Protein AF-A0A354GY69-F1 (afdb_monomer_lite)

Sequence (151 aa):
MLLYSPRWLFLYPGLLLMLLGLGVGAWLLPQPRQVGGTVFDVHTLLYAAAAFLLGFQTCIFAVLARAFMASRKLLPESKRLTWVLRYSSLELGVIVGVGLILAGLGGSAAAVWGWGAHSFGPLDPSVTLRIAIPSVLALLAGSEVVLCSLL

pLDDT: mean 82.55, std 12.8, range [48.69, 96.81]

Foldseek 3Di:
DCLVCLCVPQQVQLVVLQVQLVVQLVVALPHWDDDPNDTRALVVNLVSLVSNLSSLVSNLVSLVSVVVCVVVVVDDDDPVNVVVLVVLALVVLLVQLVVLLVQLVVLLVVLVVVCVVVVVPDDPCRVSSSSNSSSVSSNSSSVVSNVSSVD

Structure (mmCIF, N/CA/C/O backbone):
data_AF-A0A354GY69-F1
#
_entry.id   AF-A0A354GY69-F1
#
loop_
_atom_site.group_PDB
_atom_site.id
_atom_site.type_symbol
_atom_site.label_atom_id
_atom_site.label_alt_id
_atom_site.label_comp_id
_atom_site.label_asym_id
_atom_site.label_entity_id
_atom_site.label_seq_id
_atom_site.pdbx_PDB_ins_code
_atom_site.Cartn_x
_atom_site.Cartn_y
_atom_site.Cartn_z
_atom_site.occupancy
_atom_site.B_iso_or_equiv
_atom_site.auth_seq_id
_atom_site.auth_comp_id
_atom_site.auth_asym_id
_atom_site.auth_atom_id
_atom_site.pdbx_PDB_model_num
ATOM 1 N N . MET A 1 1 ? 1.280 2.926 29.688 1.00 51.22 1 MET A N 1
ATOM 2 C CA . MET A 1 1 ? 1.026 4.332 29.289 1.00 51.22 1 MET A CA 1
ATOM 3 C C . MET A 1 1 ? 0.880 4.539 27.775 1.00 51.22 1 MET A C 1
ATOM 5 O O . MET A 1 1 ? -0.001 5.297 27.398 1.00 51.22 1 MET A O 1
ATOM 9 N N . LEU A 1 2 ? 1.601 3.824 26.893 1.00 48.69 2 LEU A N 1
ATOM 10 C CA . LEU A 1 2 ? 1.391 3.895 25.423 1.00 48.69 2 LEU A CA 1
ATOM 11 C C . LEU A 1 2 ? -0.008 3.418 24.962 1.00 48.69 2 LEU A C 1
ATOM 13 O O . LEU A 1 2 ? -0.533 3.890 23.959 1.00 48.69 2 LEU A O 1
ATOM 17 N N . LEU A 1 3 ? -0.650 2.542 25.745 1.00 50.56 3 LEU A N 1
ATOM 18 C CA . LEU A 1 3 ? -2.021 2.052 25.523 1.00 50.56 3 LEU A CA 1
ATOM 19 C C . LEU A 1 3 ? -3.124 3.106 25.757 1.00 50.56 3 LEU A C 1
ATOM 21 O O . LEU A 1 3 ? -4.258 2.888 25.341 1.00 50.56 3 LEU A O 1
ATOM 25 N N . TYR A 1 4 ? -2.820 4.238 26.407 1.00 51.69 4 TYR A N 1
ATOM 26 C CA . TYR A 1 4 ? -3.824 5.260 26.748 1.00 51.69 4 TYR A CA 1
ATOM 27 C C . TYR A 1 4 ? -3.989 6.354 25.677 1.00 51.69 4 TYR A C 1
ATOM 29 O O . TYR A 1 4 ? -4.984 7.073 25.700 1.00 51.69 4 TYR A O 1
ATOM 37 N N . SER A 1 5 ? -3.068 6.462 24.706 1.00 54.69 5 SER A N 1
ATOM 38 C CA . SER A 1 5 ? -3.187 7.402 23.573 1.00 54.69 5 SER A CA 1
ATOM 39 C C . SER A 1 5 ? -2.802 6.768 22.222 1.00 54.69 5 SER A C 1
ATOM 41 O O . SER A 1 5 ? -1.906 7.246 21.522 1.00 54.69 5 SER A O 1
ATOM 43 N N . PRO A 1 6 ? -3.503 5.698 21.797 1.00 60.31 6 PRO A N 1
ATOM 44 C CA . PRO A 1 6 ? -3.215 5.000 20.538 1.00 60.31 6 PRO A CA 1
ATOM 45 C C . PRO A 1 6 ? -3.369 5.894 19.294 1.00 60.31 6 PRO A C 1
ATOM 47 O O . PRO A 1 6 ? -2.822 5.603 18.234 1.00 60.31 6 PRO A O 1
ATOM 50 N N . ARG A 1 7 ? -4.102 7.010 19.409 1.00 65.12 7 ARG A N 1
ATOM 51 C CA . ARG A 1 7 ? -4.389 7.918 18.288 1.00 65.12 7 ARG A CA 1
ATOM 52 C C . ARG A 1 7 ? -3.176 8.769 17.912 1.00 65.12 7 ARG A C 1
ATOM 54 O O . ARG A 1 7 ? -2.886 8.907 16.732 1.00 65.12 7 ARG A O 1
ATOM 61 N N . TRP A 1 8 ? -2.482 9.325 18.905 1.00 63.94 8 TRP A N 1
ATOM 62 C CA . TRP A 1 8 ? -1.357 10.239 18.681 1.00 63.94 8 TRP A CA 1
ATOM 63 C C . TRP A 1 8 ? -0.063 9.527 18.320 1.00 63.94 8 TRP A C 1
ATOM 65 O O . TRP A 1 8 ? 0.701 10.042 17.514 1.00 63.94 8 TRP A O 1
ATOM 75 N N . LEU A 1 9 ? 0.156 8.338 18.878 1.00 69.50 9 LEU A N 1
ATOM 76 C CA . LEU A 1 9 ? 1.430 7.653 18.710 1.00 69.50 9 LEU A CA 1
ATOM 77 C C . LEU A 1 9 ? 1.474 6.700 17.512 1.00 69.50 9 LEU A C 1
ATOM 79 O O . LEU A 1 9 ? 2.538 6.512 16.940 1.00 69.50 9 LEU A O 1
ATOM 83 N N . PHE A 1 10 ? 0.344 6.096 17.137 1.00 75.25 10 PHE A N 1
ATOM 84 C CA . PHE A 1 10 ? 0.317 5.084 16.075 1.00 75.25 10 PHE A CA 1
ATOM 85 C C . PHE A 1 10 ? -0.538 5.509 14.881 1.00 75.25 10 PHE A C 1
ATOM 87 O O . PHE A 1 10 ? -0.087 5.403 13.747 1.00 75.25 10 PHE A O 1
ATOM 94 N N . LEU A 1 11 ? -1.739 6.055 15.113 1.00 80.06 11 LEU A N 1
ATOM 95 C CA . LEU A 1 11 ? -2.674 6.349 14.020 1.00 80.06 11 LEU A CA 1
ATOM 96 C C . LEU A 1 11 ? -2.242 7.539 13.146 1.00 80.06 11 LEU A C 1
ATOM 98 O O . LEU A 1 11 ? -2.170 7.400 11.933 1.00 80.06 11 LEU A O 1
ATOM 102 N N . TYR A 1 12 ? -1.975 8.714 13.728 1.00 85.56 12 TYR A N 1
ATOM 103 C CA . TYR A 1 12 ? -1.559 9.888 12.945 1.00 85.56 12 TYR A CA 1
ATOM 104 C C . TYR A 1 12 ? -0.205 9.724 12.241 1.00 85.56 12 TYR A C 1
ATOM 106 O O . TYR A 1 12 ? -0.150 10.010 11.044 1.00 85.56 12 TYR A O 1
ATOM 114 N N . PRO A 1 13 ? 0.872 9.258 12.909 1.00 87.88 13 PRO A N 1
ATOM 115 C CA . PRO A 1 13 ? 2.134 9.030 12.214 1.00 87.88 13 PRO A CA 1
ATOM 116 C C . PRO A 1 13 ? 2.013 7.908 11.181 1.00 87.88 13 PRO A C 1
ATOM 118 O O . PRO A 1 13 ? 2.563 8.049 10.095 1.00 87.88 13 PRO A O 1
ATOM 121 N N . GLY A 1 14 ? 1.236 6.854 11.463 1.00 90.94 14 GLY A N 1
ATOM 122 C CA . GLY A 1 14 ? 0.952 5.793 10.498 1.00 90.94 14 GLY A CA 1
ATOM 123 C C . GLY A 1 14 ? 0.232 6.304 9.251 1.00 90.94 14 GLY A C 1
ATOM 124 O O . GLY A 1 14 ? 0.685 6.060 8.137 1.00 90.94 14 GLY A O 1
ATOM 125 N N . LEU A 1 15 ? -0.832 7.097 9.421 1.00 90.88 15 LEU A N 1
ATOM 126 C CA . LEU A 1 15 ? -1.562 7.725 8.313 1.00 90.88 15 LEU A CA 1
ATOM 127 C C . LEU A 1 15 ? -0.671 8.658 7.491 1.00 90.88 15 LEU A C 1
ATOM 129 O O . LEU A 1 15 ? -0.737 8.635 6.265 1.00 90.88 15 LEU A O 1
ATOM 133 N N . LEU A 1 16 ? 0.161 9.466 8.151 1.00 93.62 16 LEU A N 1
ATOM 134 C CA . LEU A 1 16 ? 1.109 10.343 7.468 1.00 93.62 16 LEU A CA 1
ATOM 135 C C . LEU A 1 16 ? 2.092 9.524 6.623 1.00 93.62 16 LEU A C 1
ATOM 137 O O . LEU A 1 16 ? 2.268 9.818 5.443 1.00 93.62 16 LEU A O 1
ATOM 141 N N . LEU A 1 17 ? 2.688 8.479 7.205 1.00 93.69 17 LEU A N 1
ATOM 142 C CA . LEU A 1 17 ? 3.630 7.597 6.516 1.00 93.69 17 LEU A CA 1
ATOM 143 C C . LEU A 1 17 ? 2.965 6.894 5.324 1.00 93.69 17 LEU A C 1
ATOM 145 O O . LEU A 1 17 ? 3.540 6.829 4.240 1.00 93.69 17 LEU A O 1
ATOM 149 N N . MET A 1 18 ? 1.724 6.441 5.513 1.00 93.81 18 MET A N 1
ATOM 150 C CA . MET A 1 18 ? 0.932 5.771 4.489 1.00 93.81 18 MET A CA 1
ATOM 151 C C . MET A 1 18 ? 0.631 6.701 3.310 1.00 93.81 18 MET A C 1
ATOM 153 O O . MET A 1 18 ? 0.866 6.338 2.160 1.00 93.81 18 MET A O 1
ATOM 157 N N . LEU A 1 19 ? 0.169 7.926 3.579 1.00 95.44 19 LEU A N 1
ATOM 158 C CA . LEU A 1 19 ? -0.129 8.918 2.542 1.00 95.44 19 LEU A CA 1
ATOM 159 C C . LEU A 1 19 ? 1.130 9.393 1.811 1.00 95.44 19 LEU A C 1
ATOM 161 O O . LEU A 1 19 ? 1.098 9.552 0.592 1.00 95.44 19 LEU A O 1
ATOM 165 N N . LEU A 1 20 ? 2.239 9.589 2.529 1.00 95.31 20 LEU A N 1
ATOM 166 C CA . LEU A 1 20 ? 3.521 9.942 1.919 1.00 95.31 20 LEU A CA 1
ATOM 167 C C . LEU A 1 20 ? 4.047 8.809 1.034 1.00 95.31 20 LEU A C 1
ATOM 169 O O . LEU A 1 20 ? 4.422 9.064 -0.107 1.00 95.31 20 LEU A O 1
ATOM 173 N N . GLY A 1 21 ? 4.025 7.566 1.521 1.00 94.81 21 GLY A N 1
ATOM 174 C CA . GLY A 1 21 ? 4.426 6.393 0.745 1.00 94.81 21 GLY A CA 1
ATOM 175 C C . GLY A 1 21 ? 3.582 6.222 -0.518 1.00 94.81 21 GLY A C 1
ATOM 176 O O . GLY A 1 21 ? 4.130 6.041 -1.604 1.00 94.81 21 GLY A O 1
ATOM 177 N N . LEU A 1 22 ? 2.259 6.381 -0.404 1.00 94.50 22 LEU A N 1
ATOM 178 C CA . LEU A 1 22 ? 1.344 6.339 -1.546 1.00 94.50 22 LEU A CA 1
ATOM 179 C C . LEU A 1 22 ? 1.629 7.470 -2.545 1.00 94.50 22 LEU A C 1
ATOM 181 O O . LEU A 1 22 ? 1.720 7.220 -3.743 1.00 94.50 22 LEU A O 1
ATOM 185 N N . GLY A 1 23 ? 1.779 8.707 -2.064 1.00 95.19 23 GLY A N 1
ATOM 186 C CA . GLY A 1 23 ? 1.999 9.881 -2.908 1.00 95.19 23 GLY A CA 1
ATOM 187 C C . GLY A 1 23 ? 3.329 9.823 -3.655 1.00 95.19 23 GLY A C 1
ATOM 188 O O . GLY A 1 23 ? 3.368 10.012 -4.870 1.00 95.19 23 GLY A O 1
ATOM 189 N N . VAL A 1 24 ? 4.414 9.496 -2.948 1.00 93.69 24 VAL A N 1
ATOM 190 C CA . VAL A 1 24 ? 5.744 9.311 -3.546 1.00 93.69 24 VAL A CA 1
ATOM 191 C C . VAL A 1 24 ? 5.728 8.122 -4.505 1.00 93.69 24 VAL A C 1
ATOM 193 O O . VAL A 1 24 ? 6.196 8.244 -5.635 1.00 93.69 24 VAL A O 1
ATOM 196 N N . GLY A 1 25 ? 5.134 6.996 -4.102 1.00 92.94 25 GLY A N 1
ATOM 197 C CA . GLY A 1 25 ? 5.023 5.807 -4.942 1.00 92.94 25 GLY A CA 1
ATOM 198 C C . GLY A 1 25 ? 4.278 6.085 -6.247 1.00 92.94 25 GLY A C 1
ATOM 199 O O . GLY A 1 25 ? 4.807 5.805 -7.319 1.00 92.94 25 GLY A O 1
ATOM 200 N N . ALA A 1 26 ? 3.103 6.717 -6.174 1.00 92.75 26 ALA A N 1
ATOM 201 C CA . ALA A 1 26 ? 2.304 7.092 -7.340 1.00 92.75 26 ALA A CA 1
ATOM 202 C C . ALA A 1 26 ? 3.024 8.095 -8.255 1.00 92.75 26 ALA A C 1
ATOM 204 O O . ALA A 1 26 ? 2.891 8.029 -9.476 1.00 92.75 26 ALA A O 1
ATOM 205 N N . TRP A 1 27 ? 3.815 9.006 -7.685 1.00 92.38 27 TRP A N 1
ATOM 206 C CA . TRP A 1 27 ? 4.581 9.985 -8.453 1.00 92.38 27 TRP A CA 1
ATOM 207 C C . TRP A 1 27 ? 5.780 9.375 -9.200 1.00 92.38 27 TRP A C 1
ATOM 209 O O . TRP A 1 27 ? 6.087 9.800 -10.322 1.00 92.38 27 TRP A O 1
ATOM 219 N N . LEU A 1 28 ? 6.436 8.370 -8.606 1.00 91.12 28 LEU A N 1
ATOM 220 C CA . LEU A 1 28 ? 7.586 7.672 -9.192 1.00 91.12 28 LEU A CA 1
ATOM 221 C C . LEU A 1 28 ? 7.202 6.525 -10.128 1.00 91.12 28 LEU A C 1
ATOM 223 O O . LEU A 1 28 ? 8.006 6.166 -10.987 1.00 91.12 28 LEU A O 1
ATOM 227 N N . LEU A 1 29 ? 6.010 5.942 -9.981 1.00 88.25 29 LEU A N 1
ATOM 228 C CA . LEU A 1 29 ? 5.560 4.774 -10.748 1.00 88.25 29 LEU A CA 1
ATOM 229 C C . LEU A 1 29 ? 5.664 4.953 -12.278 1.00 88.25 29 LEU A C 1
ATOM 231 O O . LEU A 1 29 ? 6.178 4.042 -12.930 1.00 88.25 29 LEU A O 1
ATOM 235 N N . PRO A 1 30 ? 5.275 6.106 -12.868 1.00 87.25 30 PRO A N 1
ATOM 236 C CA . PRO A 1 30 ? 5.282 6.276 -14.321 1.00 87.25 30 PRO A CA 1
ATOM 237 C C . PRO A 1 30 ? 6.681 6.370 -14.939 1.00 87.25 30 PRO A C 1
ATOM 239 O O . PRO A 1 30 ? 6.885 5.902 -16.052 1.00 87.25 30 PRO A O 1
ATOM 242 N N . GLN A 1 31 ? 7.634 7.019 -14.262 1.00 86.62 31 GLN A N 1
ATOM 243 C CA . GLN A 1 31 ? 8.979 7.255 -14.801 1.00 86.62 31 GLN A CA 1
ATOM 244 C C . GLN A 1 31 ? 9.974 7.649 -13.697 1.00 86.62 31 GLN A C 1
ATOM 246 O O . GLN A 1 31 ? 9.549 8.205 -12.679 1.00 86.62 31 GLN A O 1
ATOM 251 N N . PRO A 1 32 ? 11.288 7.412 -13.885 1.00 87.56 32 PRO A N 1
ATOM 252 C CA . PRO A 1 32 ? 12.317 7.959 -13.005 1.00 87.56 32 PRO A CA 1
ATOM 253 C C . PRO A 1 32 ? 12.232 9.490 -12.967 1.00 87.56 32 PRO A C 1
ATOM 255 O O . PRO A 1 32 ? 11.975 10.131 -13.988 1.00 87.56 32 PRO A O 1
ATOM 258 N N . ARG A 1 33 ? 12.435 10.094 -11.794 1.00 87.75 33 ARG A N 1
ATOM 259 C CA . ARG A 1 33 ? 12.335 11.549 -11.600 1.00 87.75 33 ARG A CA 1
ATOM 260 C C . ARG A 1 33 ? 13.677 12.111 -11.168 1.00 87.75 33 ARG A C 1
ATOM 262 O O . ARG A 1 33 ? 14.285 11.609 -10.233 1.00 87.75 33 ARG A O 1
ATOM 269 N N . GLN A 1 34 ? 14.128 13.175 -11.821 1.00 87.19 34 GLN A N 1
ATOM 270 C CA . GLN A 1 34 ? 15.318 13.907 -11.392 1.00 87.19 34 GLN A CA 1
ATOM 271 C C . GLN A 1 34 ? 14.916 15.076 -10.502 1.00 87.19 34 GLN A C 1
ATOM 273 O O . GLN A 1 34 ? 14.076 15.888 -10.888 1.00 87.19 34 GLN A O 1
ATOM 278 N N . VAL A 1 35 ? 15.528 15.172 -9.324 1.00 85.81 35 VAL A N 1
ATOM 279 C CA . VAL A 1 35 ? 15.365 16.319 -8.423 1.00 85.81 35 VAL A CA 1
ATOM 280 C C . VAL A 1 35 ? 16.740 16.704 -7.894 1.00 85.81 35 VAL A C 1
ATOM 282 O O . VAL A 1 35 ? 17.434 15.880 -7.305 1.00 85.81 35 VAL A O 1
ATOM 285 N N . GLY A 1 36 ? 17.148 17.954 -8.127 1.00 79.75 36 GLY A N 1
ATOM 286 C CA . GLY A 1 36 ? 18.395 18.502 -7.579 1.00 79.75 36 GLY A CA 1
ATOM 287 C C . GLY A 1 36 ? 19.673 17.759 -7.993 1.00 79.75 36 GLY A C 1
ATOM 288 O O . GLY A 1 36 ? 20.627 17.745 -7.227 1.00 79.75 36 GLY A O 1
ATOM 289 N N . GLY A 1 37 ? 19.690 17.118 -9.168 1.00 82.50 37 GLY A N 1
ATOM 290 C CA . GLY A 1 37 ? 20.846 16.362 -9.672 1.00 82.50 37 GLY A CA 1
ATOM 291 C C . GLY A 1 37 ? 20.875 14.875 -9.292 1.00 82.50 37 GLY A C 1
ATOM 292 O O . GLY A 1 37 ? 21.722 14.149 -9.805 1.00 82.50 37 GLY A O 1
ATOM 293 N N . THR A 1 38 ? 19.933 14.395 -8.472 1.00 83.62 38 THR A N 1
ATOM 294 C CA . THR A 1 38 ? 19.802 12.970 -8.120 1.00 83.62 38 THR A CA 1
ATOM 295 C C . THR A 1 38 ? 18.612 12.340 -8.844 1.00 83.62 38 THR A C 1
ATOM 297 O O . THR A 1 38 ? 17.525 12.925 -8.902 1.00 83.62 38 THR A O 1
ATOM 300 N N . VAL A 1 39 ? 18.802 11.136 -9.395 1.00 87.44 39 VAL A N 1
ATOM 301 C CA . VAL A 1 39 ? 17.736 10.348 -10.034 1.00 87.44 39 VAL A CA 1
ATOM 302 C C . VAL A 1 39 ? 17.027 9.506 -8.973 1.00 87.44 39 VAL A C 1
ATOM 304 O O . VAL A 1 39 ? 17.607 8.588 -8.397 1.00 87.44 39 VAL A O 1
ATOM 307 N N . PHE A 1 40 ? 15.755 9.802 -8.743 1.00 88.31 40 PHE A N 1
ATOM 308 C CA . PHE A 1 40 ? 14.847 8.982 -7.956 1.00 88.31 40 PHE A CA 1
ATOM 309 C C . PHE A 1 40 ? 14.197 7.941 -8.868 1.00 88.31 40 PHE A C 1
ATOM 311 O O . PHE A 1 40 ? 13.457 8.272 -9.798 1.00 88.31 40 PHE A O 1
ATOM 318 N N . ASP A 1 41 ? 14.496 6.675 -8.604 1.00 88.75 41 ASP A N 1
ATOM 319 C CA . ASP A 1 41 ? 14.046 5.541 -9.409 1.00 88.75 41 ASP A CA 1
ATOM 320 C C . ASP A 1 41 ? 13.494 4.430 -8.493 1.00 88.75 41 ASP A C 1
ATOM 322 O O . ASP A 1 41 ? 12.945 4.687 -7.418 1.00 88.75 41 ASP A O 1
ATOM 326 N N . VAL A 1 42 ? 13.639 3.178 -8.902 1.00 90.25 42 VAL A N 1
ATOM 327 C CA . VAL A 1 42 ? 13.062 2.000 -8.262 1.00 90.25 42 VAL A CA 1
ATOM 328 C C . VAL A 1 42 ? 13.461 1.822 -6.797 1.00 90.25 42 VAL A C 1
ATOM 330 O O . VAL A 1 42 ? 12.638 1.397 -5.993 1.00 90.25 42 VAL A O 1
ATOM 333 N N . HIS A 1 43 ? 14.683 2.193 -6.411 1.00 91.44 43 HIS A N 1
ATOM 334 C CA . HIS A 1 43 ? 15.108 2.148 -5.008 1.00 91.44 43 HIS A CA 1
ATOM 335 C C . HIS A 1 43 ? 14.208 3.026 -4.132 1.00 91.44 43 HIS A C 1
ATOM 337 O O . HIS A 1 43 ? 13.728 2.602 -3.085 1.00 91.44 43 HIS A O 1
ATOM 343 N N . THR A 1 44 ? 13.912 4.242 -4.587 1.00 92.69 44 THR A N 1
ATOM 344 C CA . THR A 1 44 ? 13.014 5.161 -3.883 1.00 92.69 44 THR A CA 1
ATOM 345 C C . THR A 1 44 ? 11.573 4.664 -3.920 1.00 92.69 44 THR A C 1
ATOM 347 O O . THR A 1 44 ? 10.872 4.784 -2.920 1.00 92.69 44 THR A O 1
ATOM 350 N N . LEU A 1 45 ? 11.140 4.057 -5.029 1.00 93.12 45 LEU A N 1
ATOM 351 C CA . LEU A 1 45 ? 9.827 3.414 -5.124 1.00 93.12 45 LEU A CA 1
ATOM 352 C C . LEU A 1 45 ? 9.679 2.275 -4.100 1.00 93.12 45 LEU A C 1
ATOM 354 O O . LEU A 1 45 ? 8.635 2.158 -3.463 1.00 93.12 45 LEU A O 1
ATOM 358 N N . LEU A 1 46 ? 10.734 1.481 -3.892 1.00 94.69 46 LEU A N 1
ATOM 359 C CA . LEU A 1 46 ? 10.772 0.422 -2.885 1.00 94.69 46 LEU A CA 1
ATOM 360 C C . LEU A 1 46 ? 10.630 0.997 -1.471 1.00 94.69 46 LEU A C 1
ATOM 362 O O . LEU A 1 46 ? 9.805 0.516 -0.696 1.00 94.69 46 LEU A O 1
ATOM 366 N N . TYR A 1 47 ? 11.374 2.058 -1.144 1.00 95.56 47 TYR A N 1
ATOM 367 C CA . TYR A 1 47 ? 11.235 2.738 0.148 1.00 95.56 47 TYR A CA 1
ATOM 368 C C . TYR A 1 47 ? 9.859 3.389 0.327 1.00 95.56 47 TYR A C 1
ATOM 370 O O . TYR A 1 47 ? 9.319 3.367 1.430 1.00 95.56 47 TYR A O 1
ATOM 378 N N . ALA A 1 48 ? 9.261 3.922 -0.739 1.00 95.75 48 ALA A N 1
ATOM 379 C CA . ALA A 1 48 ? 7.909 4.471 -0.702 1.00 95.75 48 ALA A CA 1
ATOM 380 C C . ALA A 1 48 ? 6.860 3.381 -0.421 1.00 95.75 48 ALA A C 1
ATOM 382 O O . ALA A 1 48 ? 5.977 3.580 0.412 1.00 95.75 48 ALA A O 1
ATOM 383 N N . ALA A 1 49 ? 6.996 2.206 -1.042 1.00 96.06 49 ALA A N 1
ATOM 384 C CA . ALA A 1 49 ? 6.155 1.045 -0.758 1.00 96.06 49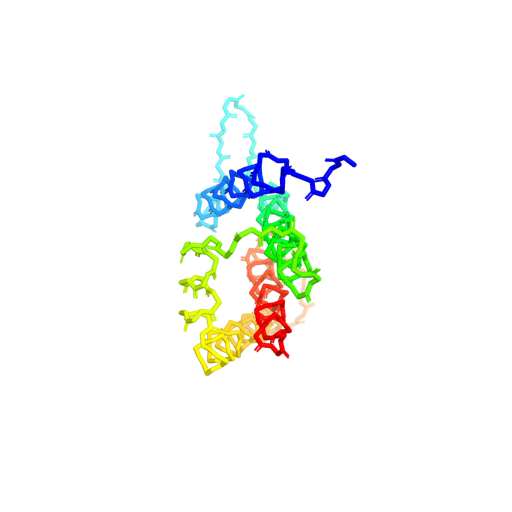 ALA A CA 1
ATOM 385 C C . ALA A 1 49 ? 6.339 0.542 0.685 1.00 96.06 49 ALA A C 1
ATOM 387 O O . ALA A 1 49 ? 5.357 0.274 1.374 1.00 96.06 49 ALA A O 1
ATOM 388 N N . ALA A 1 50 ? 7.578 0.484 1.181 1.00 96.31 50 ALA A N 1
ATOM 389 C CA . ALA A 1 50 ? 7.859 0.121 2.570 1.00 96.31 50 ALA A CA 1
ATOM 390 C C . ALA A 1 50 ? 7.255 1.129 3.564 1.00 96.31 50 ALA A C 1
ATOM 392 O O . ALA A 1 50 ? 6.648 0.730 4.555 1.00 96.31 50 ALA A O 1
ATOM 393 N N . ALA A 1 51 ? 7.366 2.430 3.282 1.00 96.19 51 ALA A N 1
ATOM 394 C CA . ALA A 1 51 ? 6.743 3.486 4.075 1.00 96.19 51 ALA A CA 1
ATOM 395 C C . ALA A 1 51 ? 5.210 3.377 4.066 1.00 96.19 51 ALA A C 1
ATOM 397 O O . ALA A 1 51 ? 4.579 3.522 5.112 1.00 96.19 51 ALA A O 1
ATOM 398 N N . PHE A 1 52 ? 4.607 3.056 2.917 1.00 96.81 52 PHE A N 1
ATOM 399 C CA . PHE A 1 52 ? 3.175 2.777 2.848 1.00 96.81 52 PHE A CA 1
ATOM 400 C C . PHE A 1 52 ? 2.789 1.618 3.772 1.00 96.81 52 PHE A C 1
ATOM 402 O O . PHE A 1 52 ? 1.902 1.774 4.611 1.00 96.81 52 PHE A O 1
ATOM 409 N N . LEU A 1 53 ? 3.482 0.484 3.648 1.00 95.62 53 LEU A N 1
ATOM 410 C CA . LEU A 1 53 ? 3.166 -0.734 4.389 1.00 95.62 53 LEU A CA 1
ATOM 411 C C . LEU A 1 53 ? 3.354 -0.550 5.901 1.00 95.62 53 LEU A C 1
ATOM 413 O O . LEU A 1 53 ? 2.473 -0.897 6.677 1.00 95.62 53 LEU A O 1
ATOM 417 N N . LEU A 1 54 ? 4.447 0.089 6.328 1.00 95.06 54 LEU A N 1
ATOM 418 C CA . LEU A 1 54 ? 4.671 0.434 7.736 1.00 95.06 54 LEU A CA 1
ATOM 419 C C . LEU A 1 54 ? 3.578 1.369 8.275 1.00 95.06 54 LEU A C 1
ATOM 421 O O . LEU A 1 54 ? 3.097 1.200 9.399 1.00 95.06 54 LEU A O 1
ATOM 425 N N . GLY A 1 55 ? 3.159 2.353 7.477 1.00 93.62 55 GLY A N 1
ATOM 426 C CA . GLY A 1 55 ? 2.069 3.259 7.829 1.00 93.62 55 GLY A CA 1
ATOM 427 C C . GLY A 1 55 ? 0.737 2.527 7.986 1.00 93.62 55 GLY A C 1
ATOM 428 O O . GLY A 1 55 ? -0.012 2.766 8.935 1.00 93.62 55 GLY A O 1
ATOM 429 N N . PHE A 1 56 ? 0.471 1.578 7.095 1.00 92.94 56 PHE A N 1
ATOM 430 C CA . PHE A 1 56 ? -0.721 0.746 7.134 1.00 92.94 56 PHE A CA 1
ATOM 431 C C . PHE A 1 56 ? -0.725 -0.197 8.352 1.00 92.94 56 PHE A C 1
ATOM 433 O O . PHE A 1 56 ? -1.679 -0.190 9.135 1.00 92.94 56 PHE A O 1
ATOM 440 N N . GLN A 1 57 ? 0.382 -0.898 8.610 1.00 92.25 57 GLN A N 1
ATOM 441 C CA . GLN A 1 57 ? 0.527 -1.819 9.739 1.00 92.25 57 GLN A CA 1
ATOM 442 C C . GLN A 1 57 ? 0.431 -1.106 11.100 1.00 92.25 57 GLN A C 1
ATOM 444 O O . GLN A 1 57 ? -0.195 -1.602 12.040 1.00 92.25 57 GLN A O 1
ATOM 449 N N . THR A 1 58 ? 0.988 0.104 11.215 1.00 90.50 58 THR A N 1
ATOM 450 C CA . THR A 1 58 ? 0.847 0.933 12.427 1.00 90.50 58 THR A CA 1
ATOM 451 C C . THR A 1 58 ? -0.590 1.414 12.643 1.00 90.50 58 THR A C 1
ATOM 453 O O . THR A 1 58 ? -1.064 1.433 13.784 1.00 90.50 58 THR A O 1
ATOM 456 N N . CYS A 1 59 ? -1.326 1.732 11.571 1.00 88.44 59 CYS A N 1
ATOM 457 C CA . CYS A 1 59 ? -2.756 2.036 11.657 1.00 88.44 59 CYS A CA 1
ATOM 458 C C . CYS A 1 59 ? -3.567 0.825 12.131 1.00 88.44 59 CYS A C 1
ATOM 460 O O . CYS A 1 59 ? -4.400 0.971 13.029 1.00 88.44 59 CYS A O 1
ATOM 462 N N . ILE A 1 60 ? -3.291 -0.364 11.586 1.00 85.69 60 ILE A N 1
ATOM 463 C CA . ILE A 1 60 ? -3.903 -1.625 12.025 1.00 85.69 60 ILE A CA 1
ATOM 464 C C . ILE A 1 60 ? -3.651 -1.839 13.519 1.00 85.69 60 ILE A C 1
ATOM 466 O O . ILE A 1 60 ? -4.595 -2.037 14.285 1.00 85.69 60 ILE A O 1
ATOM 470 N N . PHE A 1 61 ? -2.401 -1.712 13.967 1.00 85.19 61 PHE A N 1
ATOM 471 C CA . PHE A 1 61 ? -2.052 -1.875 15.376 1.00 85.19 61 PHE A CA 1
ATOM 472 C C . PHE A 1 61 ? -2.817 -0.899 16.282 1.00 85.19 61 PHE A C 1
ATOM 474 O O . PHE A 1 61 ? -3.307 -1.281 17.347 1.00 85.19 61 PHE A O 1
ATOM 481 N N . ALA A 1 62 ? -2.998 0.351 15.844 1.00 83.81 62 ALA A N 1
ATOM 482 C CA . ALA A 1 62 ? -3.798 1.335 16.567 1.00 83.81 62 ALA A CA 1
ATOM 483 C C . ALA A 1 62 ? -5.276 0.921 16.687 1.00 83.81 62 ALA A C 1
ATOM 485 O O . ALA A 1 62 ? -5.896 1.167 17.725 1.00 83.81 62 ALA A O 1
ATOM 486 N N . VAL A 1 63 ? -5.854 0.305 15.651 1.00 79.00 63 VAL A N 1
ATOM 487 C CA . VAL A 1 63 ? -7.230 -0.217 15.682 1.00 79.00 63 VAL A CA 1
ATOM 488 C C . VAL A 1 63 ? -7.328 -1.411 16.632 1.00 79.00 63 VAL A C 1
ATOM 490 O O . VAL A 1 63 ? -8.187 -1.400 17.516 1.00 79.00 63 VAL A O 1
ATOM 493 N N . LEU A 1 64 ? -6.409 -2.374 16.536 1.00 79.44 64 LEU A N 1
ATOM 494 C CA . LEU A 1 64 ? -6.383 -3.572 17.384 1.00 79.44 64 LEU A CA 1
ATOM 495 C C . LEU A 1 64 ? -6.194 -3.240 18.863 1.00 79.44 64 LEU A C 1
ATOM 497 O O . LEU A 1 64 ? -6.945 -3.724 19.709 1.00 79.44 64 LEU A O 1
ATOM 501 N N . ALA A 1 65 ? -5.256 -2.346 19.185 1.00 81.12 65 ALA A N 1
ATOM 502 C CA . ALA A 1 65 ? -5.049 -1.879 20.552 1.00 81.12 65 ALA A CA 1
ATOM 503 C C . ALA A 1 65 ? -6.334 -1.272 21.140 1.00 81.12 65 ALA A C 1
ATOM 505 O O . ALA A 1 65 ? -6.647 -1.459 22.316 1.00 81.12 65 ALA A O 1
ATOM 506 N N . ARG A 1 66 ? -7.120 -0.567 20.317 1.00 74.69 66 ARG A N 1
ATOM 507 C CA . ARG A 1 66 ? -8.394 0.023 20.745 1.00 74.69 66 ARG A CA 1
ATOM 508 C C . ARG A 1 66 ? -9.506 -1.008 20.882 1.00 74.69 66 ARG A C 1
ATOM 510 O O . ARG A 1 66 ? -10.255 -0.916 21.852 1.00 74.69 66 ARG A O 1
ATOM 517 N N . ALA A 1 67 ? -9.606 -1.968 19.965 1.00 75.81 67 ALA A N 1
ATOM 518 C CA . ALA A 1 67 ? -10.551 -3.079 20.067 1.00 75.81 67 ALA A CA 1
ATOM 519 C C . ALA A 1 67 ? -10.298 -3.900 21.345 1.00 75.81 67 ALA A C 1
ATOM 521 O O . ALA A 1 67 ? -11.222 -4.156 22.118 1.00 75.81 67 ALA A O 1
ATOM 522 N N . PHE A 1 68 ? -9.028 -4.189 21.647 1.00 76.50 68 PHE A N 1
ATOM 523 C CA . PHE A 1 68 ? -8.631 -4.869 22.878 1.00 76.50 68 PHE A CA 1
ATOM 524 C C . PHE A 1 68 ? -9.047 -4.089 24.134 1.00 76.50 68 PHE A C 1
ATOM 526 O O . PHE A 1 68 ? -9.671 -4.649 25.036 1.00 76.50 68 PHE A O 1
ATOM 533 N N . MET A 1 69 ? -8.773 -2.783 24.189 1.00 72.94 69 MET A N 1
ATOM 534 C CA . MET A 1 69 ? -9.155 -1.954 25.339 1.00 72.94 69 MET A CA 1
ATOM 535 C C . MET A 1 69 ? -10.678 -1.832 25.512 1.00 72.94 69 MET A C 1
ATOM 537 O O . MET A 1 69 ? -11.160 -1.809 26.646 1.00 72.94 69 MET A O 1
ATOM 541 N N . ALA A 1 70 ? -11.436 -1.792 24.409 1.00 70.81 70 ALA A N 1
ATOM 542 C CA . ALA A 1 70 ? -12.899 -1.799 24.437 1.00 70.81 70 ALA A CA 1
ATOM 543 C C . ALA A 1 70 ? -13.451 -3.119 25.008 1.00 70.81 70 ALA A C 1
ATOM 545 O O . ALA A 1 70 ? -14.313 -3.088 25.885 1.00 70.81 70 ALA A O 1
ATOM 546 N N . SER A 1 71 ? -12.889 -4.270 24.611 1.00 71.50 71 SER A N 1
ATOM 547 C CA . SER A 1 71 ? -13.291 -5.591 25.134 1.00 71.50 71 SER A CA 1
ATOM 548 C C . SER A 1 71 ? -13.110 -5.730 26.656 1.00 71.50 71 SER A C 1
ATOM 550 O O . SER A 1 71 ? -13.850 -6.454 27.320 1.00 71.50 71 SER A O 1
ATOM 552 N N . ARG A 1 72 ? -12.157 -4.990 27.239 1.00 73.00 72 ARG A N 1
ATOM 553 C CA . ARG A 1 72 ? -11.872 -4.981 28.681 1.00 73.00 72 ARG A CA 1
ATOM 554 C C . ARG A 1 72 ? -12.700 -3.959 29.476 1.00 73.00 72 ARG A C 1
ATOM 556 O O . ARG A 1 72 ? -12.460 -3.818 30.670 1.00 73.00 72 ARG A O 1
ATOM 563 N N . LYS A 1 73 ? -13.654 -3.247 28.852 1.00 67.12 73 LYS A N 1
ATOM 564 C CA . LYS A 1 73 ? -14.474 -2.172 29.466 1.00 67.12 73 LYS A CA 1
ATOM 565 C C . LYS A 1 73 ? -13.659 -1.046 30.131 1.00 67.12 73 LYS A C 1
ATOM 567 O O . LYS A 1 73 ? -14.167 -0.330 30.987 1.00 67.12 73 LYS A O 1
ATOM 572 N N . LEU A 1 74 ? -12.398 -0.869 29.732 1.00 61.69 74 LEU A N 1
ATOM 573 C CA . LEU A 1 74 ? -11.475 0.102 30.339 1.00 61.69 74 LEU A CA 1
ATOM 574 C C . LEU A 1 74 ? -11.666 1.536 29.814 1.00 61.69 74 LEU A C 1
ATOM 576 O O . LEU A 1 74 ? -11.094 2.472 30.366 1.00 61.69 74 LEU A O 1
ATOM 580 N N . LEU A 1 75 ? -12.450 1.727 28.748 1.00 57.34 75 LEU A N 1
ATOM 581 C CA . LEU A 1 75 ? -12.721 3.026 28.127 1.00 57.34 75 LEU A CA 1
ATOM 582 C C . LEU A 1 75 ? -14.205 3.124 27.723 1.00 57.34 75 LEU A C 1
ATOM 584 O O . LEU A 1 75 ? -14.751 2.133 27.236 1.00 57.34 75 LEU A O 1
ATOM 588 N N . PRO A 1 76 ? -14.850 4.302 27.852 1.00 58.56 76 PRO A N 1
ATOM 589 C CA . PRO A 1 76 ? -16.178 4.533 27.289 1.00 58.56 76 PRO A CA 1
ATOM 590 C C . PRO A 1 76 ? -16.151 4.304 25.772 1.00 58.56 76 PRO A C 1
ATOM 592 O O . PRO A 1 76 ? -15.222 4.756 25.091 1.00 58.56 76 PRO A O 1
ATOM 595 N N . GLU A 1 77 ? -17.161 3.621 25.230 1.00 57.59 77 GLU A N 1
ATOM 596 C CA . GLU A 1 77 ? -17.267 3.360 23.793 1.00 57.59 77 GLU A CA 1
ATOM 597 C C . GLU A 1 77 ? -17.197 4.666 22.992 1.00 57.59 77 GLU A C 1
ATOM 599 O O . GLU A 1 77 ? -18.095 5.510 23.018 1.00 57.59 77 GLU A O 1
ATOM 604 N N . SER A 1 78 ? -16.108 4.869 22.250 1.00 61.75 78 SER A N 1
ATOM 605 C CA . SER A 1 78 ? -16.023 6.034 21.376 1.00 61.75 78 SER A CA 1
ATOM 606 C C . SER A 1 78 ? -16.854 5.772 20.115 1.00 61.75 78 SER A C 1
ATOM 608 O O . SER A 1 78 ? -16.531 4.849 19.365 1.00 61.75 78 SER A O 1
ATOM 610 N N . LYS A 1 79 ? -17.823 6.641 19.802 1.00 61.56 79 LYS A N 1
ATOM 611 C CA . LYS A 1 79 ? -18.678 6.539 18.598 1.00 61.56 79 LYS A CA 1
ATOM 612 C C . LYS A 1 79 ? -17.902 6.323 17.285 1.00 61.56 79 LYS A C 1
ATOM 614 O O . LYS A 1 79 ? -18.361 5.609 16.403 1.00 61.56 79 LYS A O 1
ATOM 619 N N . ARG A 1 80 ? -16.697 6.901 17.157 1.00 64.12 80 ARG A N 1
ATOM 620 C CA . ARG A 1 80 ? -15.819 6.715 15.980 1.00 64.12 80 ARG A CA 1
ATOM 621 C C . ARG A 1 80 ? -15.249 5.297 15.857 1.00 64.12 80 ARG A C 1
ATOM 623 O O . ARG A 1 80 ? -15.038 4.846 14.744 1.00 64.12 80 ARG A O 1
ATOM 630 N N . LEU A 1 81 ? -14.963 4.617 16.971 1.00 60.84 81 LEU A N 1
ATOM 631 C CA . LEU A 1 81 ? -14.474 3.231 16.946 1.00 60.84 81 LEU A CA 1
ATOM 632 C C . LEU A 1 81 ? -15.599 2.286 16.541 1.00 60.84 81 LEU A C 1
ATOM 634 O O . LEU A 1 81 ? -15.396 1.466 15.660 1.00 60.84 81 LEU A O 1
ATOM 638 N N . THR A 1 82 ? -16.787 2.472 17.118 1.00 61.16 82 THR A N 1
ATOM 639 C CA . THR A 1 82 ? -17.983 1.721 16.737 1.00 61.16 82 THR A CA 1
ATOM 640 C C . THR A 1 82 ? -18.299 1.922 15.259 1.00 61.16 82 THR A C 1
ATOM 642 O O . THR A 1 82 ? -18.652 0.969 14.586 1.00 61.16 82 THR A O 1
ATOM 645 N N . TRP A 1 83 ? -18.117 3.135 14.723 1.00 62.66 83 TRP A N 1
ATOM 646 C CA . TRP A 1 83 ? -18.299 3.392 13.294 1.00 62.66 83 TRP A CA 1
ATOM 647 C C . TRP A 1 83 ? -17.250 2.688 12.423 1.00 62.66 83 TRP A C 1
ATOM 649 O O . TRP A 1 83 ? -17.640 2.026 11.475 1.00 62.66 83 TRP A O 1
ATOM 659 N N . VAL A 1 84 ? -15.955 2.755 12.761 1.00 64.31 84 VAL A N 1
ATOM 660 C CA . VAL A 1 84 ? -14.892 2.051 12.010 1.00 64.31 84 VAL A CA 1
ATOM 661 C C . VAL A 1 84 ? -15.079 0.534 12.058 1.00 64.31 84 VAL A C 1
ATOM 663 O O . VAL A 1 84 ? -15.014 -0.100 11.017 1.00 64.31 84 VAL A O 1
ATOM 666 N N . LEU A 1 85 ? -15.377 -0.040 13.226 1.00 63.16 85 LEU A N 1
ATOM 667 C CA . LEU A 1 85 ? -15.639 -1.478 13.367 1.00 63.16 85 LEU A CA 1
ATOM 668 C C . LEU A 1 85 ? -16.926 -1.906 12.644 1.00 63.16 85 LEU A C 1
ATOM 670 O O . LEU A 1 85 ? -16.988 -2.993 12.091 1.00 63.16 85 LEU A O 1
ATOM 674 N N . ARG A 1 86 ? -17.947 -1.043 12.604 1.00 61.28 86 ARG A N 1
ATOM 675 C CA . ARG A 1 86 ? -19.219 -1.321 11.920 1.00 61.28 86 ARG A CA 1
ATOM 676 C C . ARG A 1 86 ? -19.140 -1.155 10.399 1.00 61.28 86 ARG A C 1
ATOM 678 O O . ARG A 1 86 ? -19.835 -1.876 9.695 1.00 61.28 86 ARG A O 1
ATOM 685 N N . TYR A 1 87 ? -18.353 -0.199 9.896 1.00 55.88 87 TYR A N 1
ATOM 686 C CA . TYR A 1 87 ? -18.130 0.009 8.454 1.00 55.88 87 TYR A CA 1
ATOM 687 C C . TYR A 1 87 ? -17.038 -0.895 7.886 1.00 55.88 87 TYR A C 1
ATOM 689 O O . TYR A 1 87 ? -17.069 -1.218 6.704 1.00 55.88 87 TYR A O 1
ATOM 697 N N . SER A 1 88 ? -16.115 -1.360 8.728 1.00 58.44 88 SER A N 1
ATOM 698 C CA . SER A 1 88 ? -15.257 -2.508 8.441 1.00 58.44 88 SER A CA 1
ATOM 699 C C . SER A 1 88 ? -16.061 -3.804 8.592 1.00 58.44 88 SER A C 1
ATOM 701 O O . SER A 1 88 ? -15.650 -4.728 9.284 1.00 58.44 88 SER A O 1
ATOM 703 N N . SER A 1 89 ? -17.251 -3.850 7.987 1.00 61.59 89 SER A N 1
ATOM 704 C CA . SER A 1 89 ? -18.047 -5.067 7.899 1.00 61.59 89 SER A CA 1
ATOM 705 C C . SER A 1 89 ? -17.197 -6.151 7.250 1.00 61.59 89 SER A C 1
ATOM 707 O O . SER A 1 89 ? -16.574 -5.897 6.214 1.00 61.59 89 SER A O 1
ATOM 709 N N . LEU A 1 90 ? -17.221 -7.340 7.845 1.00 67.00 90 LEU A N 1
ATOM 710 C CA . LEU A 1 90 ? -16.432 -8.507 7.454 1.00 67.00 90 LEU A CA 1
ATOM 711 C C . LEU A 1 90 ? -16.463 -8.774 5.933 1.00 67.00 90 LEU A C 1
ATOM 713 O O . LEU A 1 90 ? -15.464 -9.148 5.332 1.00 67.00 90 LEU A O 1
ATOM 717 N N . GLU A 1 91 ? -17.602 -8.519 5.286 1.00 80.00 91 GLU A N 1
ATOM 718 C CA . GLU A 1 91 ? -17.774 -8.692 3.839 1.00 80.00 91 GLU A CA 1
ATOM 719 C C . GLU A 1 91 ? -16.941 -7.711 3.004 1.00 80.00 91 GLU A C 1
ATOM 721 O O . GLU A 1 91 ? -16.251 -8.124 2.073 1.00 80.00 91 GLU A O 1
ATOM 726 N N . LEU A 1 92 ? -16.963 -6.414 3.333 1.00 82.56 92 LEU A N 1
ATOM 727 C CA . LEU A 1 92 ? -16.255 -5.395 2.550 1.00 82.56 92 LEU A CA 1
ATOM 728 C C . LEU A 1 92 ? -14.734 -5.553 2.670 1.00 82.56 92 LEU A C 1
ATOM 730 O O . LEU A 1 92 ? -14.025 -5.425 1.672 1.00 82.56 92 LEU A O 1
ATOM 734 N N . GLY A 1 93 ? -14.238 -5.861 3.874 1.00 85.00 93 GLY A N 1
ATOM 735 C CA . GLY A 1 93 ? -12.816 -6.111 4.114 1.00 85.00 93 GLY A CA 1
ATOM 736 C C . GLY A 1 93 ? -12.311 -7.303 3.305 1.00 85.00 93 GLY A C 1
ATOM 737 O O . GLY A 1 93 ? -11.322 -7.186 2.583 1.00 85.00 93 GLY A O 1
ATOM 738 N N . VAL A 1 94 ? -13.037 -8.422 3.333 1.00 8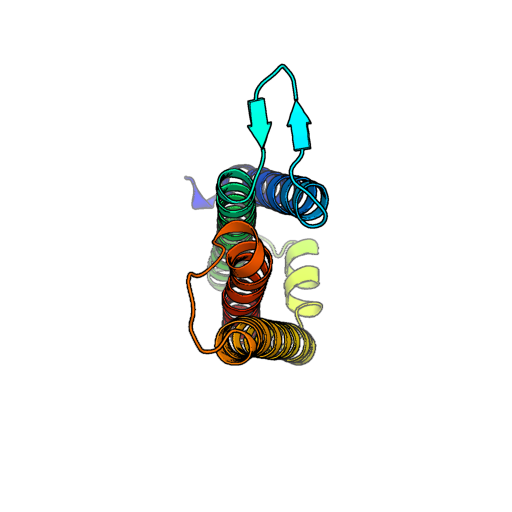8.38 94 VAL A N 1
ATOM 739 C CA . VAL A 1 94 ? -12.685 -9.612 2.546 1.00 88.38 94 VAL A CA 1
ATOM 740 C C . VAL A 1 94 ? -12.716 -9.325 1.044 1.00 88.38 94 VAL A C 1
ATOM 742 O O . VAL A 1 94 ? -11.762 -9.676 0.354 1.00 88.38 94 VAL A O 1
ATOM 745 N N . ILE A 1 95 ? -13.748 -8.649 0.527 1.00 91.44 95 ILE A N 1
ATOM 746 C CA . ILE A 1 95 ? -13.845 -8.334 -0.909 1.00 91.44 95 ILE A CA 1
ATOM 747 C C . ILE A 1 95 ? -12.672 -7.453 -1.360 1.00 91.44 95 ILE A C 1
ATOM 749 O O . ILE A 1 95 ? -12.020 -7.761 -2.359 1.00 91.44 95 ILE A O 1
ATOM 753 N N . VAL A 1 96 ? -12.370 -6.379 -0.622 1.00 91.75 96 VAL A N 1
ATOM 754 C CA . VAL A 1 96 ? -11.259 -5.472 -0.958 1.00 91.75 96 VAL A CA 1
ATOM 755 C C . VAL A 1 96 ? -9.915 -6.188 -0.840 1.00 91.75 96 VAL A C 1
ATOM 757 O O . VAL A 1 96 ? -9.080 -6.075 -1.737 1.00 91.75 96 VAL A O 1
ATOM 760 N N . GLY A 1 97 ? -9.708 -6.950 0.234 1.00 92.19 97 GLY A N 1
ATOM 761 C CA . GLY A 1 97 ? -8.466 -7.676 0.474 1.00 92.19 97 GLY A CA 1
ATOM 762 C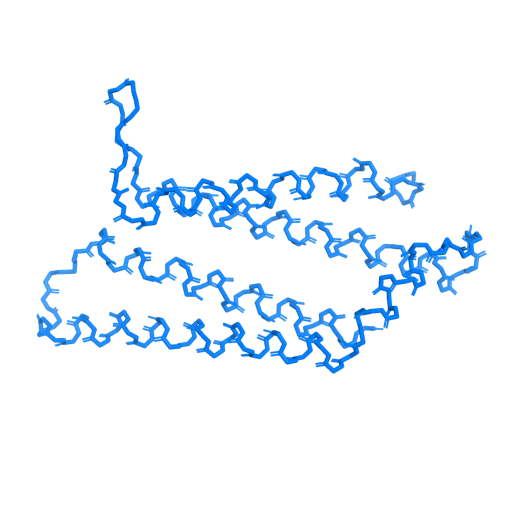 C . GLY A 1 97 ? -8.198 -8.750 -0.580 1.00 92.19 97 GLY A C 1
ATOM 763 O O . GLY A 1 97 ? -7.107 -8.797 -1.145 1.00 92.19 97 GLY A O 1
ATOM 764 N N . VAL A 1 98 ? -9.205 -9.556 -0.929 1.00 94.00 98 VAL A N 1
ATOM 765 C CA . VAL A 1 98 ? -9.102 -10.549 -2.011 1.00 94.00 98 VAL A CA 1
ATOM 766 C C . VAL A 1 98 ? -8.882 -9.865 -3.359 1.00 94.00 98 VAL A C 1
ATOM 768 O O . VAL A 1 98 ? -8.031 -10.310 -4.125 1.00 94.00 98 VAL A O 1
ATOM 771 N N . GLY A 1 99 ? -9.578 -8.760 -3.641 1.00 95.81 99 GLY A N 1
ATOM 772 C CA . GLY A 1 99 ? -9.361 -7.979 -4.860 1.00 95.81 99 GLY A CA 1
ATOM 773 C C . GLY A 1 99 ? -7.918 -7.484 -4.995 1.00 95.81 99 GLY A C 1
ATOM 774 O O . GLY A 1 99 ? -7.313 -7.632 -6.057 1.00 95.81 99 GLY A O 1
ATOM 775 N N . LEU A 1 100 ? -7.335 -6.967 -3.909 1.00 94.62 100 LEU A N 1
ATOM 776 C CA . LEU A 1 100 ? -5.929 -6.554 -3.858 1.00 94.62 100 LEU A CA 1
ATOM 777 C C . LEU A 1 100 ? -4.969 -7.731 -4.055 1.00 94.62 100 LEU A C 1
ATOM 779 O O . LEU A 1 100 ? -4.003 -7.605 -4.805 1.00 94.62 100 LEU A O 1
ATOM 783 N N . ILE A 1 101 ? -5.250 -8.883 -3.439 1.00 95.81 101 ILE A N 1
ATOM 784 C CA . ILE A 1 101 ? -4.442 -10.095 -3.618 1.00 95.81 101 ILE A CA 1
ATOM 785 C C . ILE A 1 101 ? -4.473 -10.547 -5.079 1.00 95.81 101 ILE A C 1
ATOM 787 O O . ILE A 1 101 ? -3.422 -10.796 -5.661 1.00 95.81 101 ILE A O 1
ATOM 791 N N . LEU A 1 102 ? -5.652 -10.614 -5.699 1.00 96.69 102 LEU A N 1
ATOM 792 C CA . LEU A 1 102 ? -5.792 -11.004 -7.103 1.00 96.69 102 LEU A CA 1
ATOM 793 C C . LEU A 1 102 ? -5.079 -10.023 -8.039 1.00 96.69 102 LEU A C 1
ATOM 795 O O . LEU A 1 102 ? -4.391 -10.456 -8.962 1.00 96.69 102 LEU A O 1
ATOM 799 N N . ALA A 1 103 ? -5.185 -8.717 -7.782 1.00 94.75 103 ALA A N 1
ATOM 800 C CA . ALA A 1 103 ? -4.452 -7.702 -8.533 1.00 94.75 103 ALA A CA 1
ATOM 801 C C . ALA A 1 103 ? -2.931 -7.868 -8.381 1.00 94.75 103 ALA A C 1
ATOM 803 O O . ALA A 1 103 ? -2.200 -7.808 -9.369 1.00 94.75 103 ALA A O 1
ATOM 804 N N . GLY A 1 104 ? -2.457 -8.136 -7.161 1.00 93.88 104 GLY A N 1
ATOM 805 C CA . GLY A 1 104 ? -1.051 -8.400 -6.877 1.00 93.88 104 GLY A CA 1
ATOM 806 C C . GLY A 1 104 ? -0.536 -9.667 -7.562 1.00 93.88 104 GLY A C 1
ATOM 807 O O . GLY A 1 104 ? 0.508 -9.630 -8.206 1.00 93.88 104 GLY A O 1
ATOM 808 N N . LEU A 1 105 ? -1.298 -10.764 -7.522 1.00 94.44 105 LEU A N 1
ATOM 809 C CA . LEU A 1 105 ? -0.976 -11.995 -8.250 1.00 94.44 105 LEU A CA 1
ATOM 810 C C . LEU A 1 105 ? -0.929 -11.757 -9.762 1.00 94.44 105 LEU A C 1
ATOM 812 O O . LEU A 1 105 ? -0.002 -12.222 -10.422 1.00 94.44 105 LEU A O 1
ATOM 816 N N . GLY A 1 106 ? -1.891 -11.006 -10.302 1.00 93.56 106 GLY A N 1
ATOM 817 C CA . GLY A 1 106 ? -1.920 -10.629 -11.713 1.00 93.56 106 GLY A CA 1
ATOM 818 C C . GLY A 1 106 ? -0.691 -9.818 -12.124 1.00 93.56 106 GLY A C 1
ATOM 819 O O . GLY A 1 106 ? -0.067 -10.120 -13.139 1.00 93.56 106 GLY A O 1
ATOM 820 N N . GLY A 1 107 ? -0.291 -8.837 -11.312 1.00 91.12 107 GLY A N 1
ATOM 821 C CA . GLY A 1 107 ? 0.915 -8.045 -11.550 1.00 91.12 107 GLY A CA 1
ATOM 822 C C . GLY A 1 107 ? 2.206 -8.864 -11.435 1.00 91.12 107 GLY A C 1
ATOM 823 O O . GLY A 1 107 ? 3.084 -8.755 -12.292 1.00 91.12 107 GLY A O 1
ATOM 824 N N . SER A 1 108 ? 2.307 -9.761 -10.450 1.00 89.06 108 SER A N 1
ATOM 825 C CA . SER A 1 108 ? 3.436 -10.691 -10.327 1.00 89.06 108 SER A CA 1
ATOM 826 C C . SER A 1 108 ? 3.525 -11.643 -11.522 1.00 89.06 108 SER A C 1
ATOM 828 O O . SER A 1 108 ? 4.610 -11.834 -12.070 1.00 89.06 108 SER A O 1
ATOM 830 N N . ALA A 1 109 ? 2.397 -12.195 -11.975 1.00 91.00 109 ALA A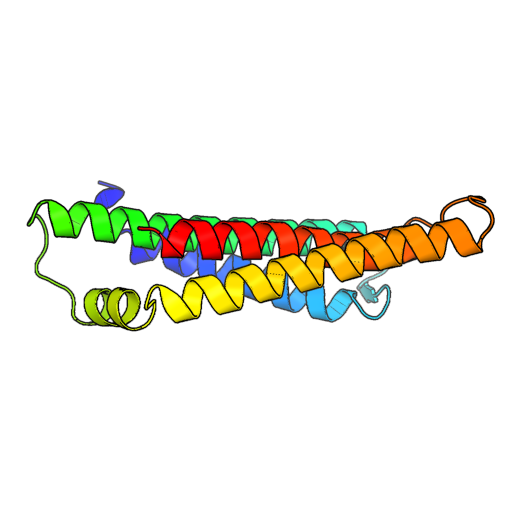 N 1
ATOM 831 C CA . ALA A 1 109 ? 2.346 -13.027 -13.172 1.00 91.00 109 ALA A CA 1
ATOM 832 C C . ALA A 1 109 ? 2.752 -12.234 -14.425 1.00 91.00 109 ALA A C 1
ATOM 834 O O . ALA A 1 109 ? 3.537 -12.729 -15.228 1.00 91.00 109 ALA A O 1
ATOM 835 N N . ALA A 1 110 ? 2.298 -10.984 -14.561 1.00 87.44 110 ALA A N 1
ATOM 836 C CA . ALA A 1 110 ? 2.692 -10.099 -15.657 1.00 87.44 110 ALA A CA 1
ATOM 837 C C . ALA A 1 110 ? 4.201 -9.804 -15.660 1.00 87.44 110 ALA A C 1
ATOM 839 O O . ALA A 1 110 ? 4.817 -9.809 -16.725 1.00 87.44 110 ALA A O 1
ATOM 840 N N . ALA A 1 111 ? 4.815 -9.610 -14.488 1.00 86.56 111 ALA A N 1
ATOM 841 C CA . ALA A 1 111 ? 6.263 -9.436 -14.374 1.00 86.56 111 ALA A CA 1
ATOM 842 C C . ALA A 1 111 ? 7.029 -10.685 -14.851 1.00 86.56 111 ALA A C 1
ATOM 844 O O . ALA A 1 111 ? 8.004 -10.567 -15.594 1.00 86.56 111 ALA A O 1
ATOM 845 N N . VAL A 1 112 ? 6.559 -11.882 -14.481 1.00 84.00 112 VAL A N 1
ATOM 846 C CA . VAL A 1 112 ? 7.162 -13.156 -14.911 1.00 84.00 112 VAL A CA 1
ATOM 847 C C . VAL A 1 112 ? 6.954 -13.402 -16.408 1.00 84.00 112 VAL A C 1
ATOM 849 O O . VAL A 1 112 ? 7.898 -13.781 -17.101 1.00 84.00 112 VAL A O 1
ATOM 852 N N . TRP A 1 113 ? 5.753 -13.157 -16.938 1.00 84.50 113 TRP A N 1
ATOM 853 C CA . TRP A 1 113 ? 5.474 -13.295 -18.371 1.00 84.50 113 TRP A CA 1
ATOM 854 C C . TRP A 1 113 ? 6.283 -12.320 -19.219 1.00 84.50 113 TRP A C 1
ATOM 856 O O . TRP A 1 113 ? 6.823 -12.725 -20.246 1.00 84.50 113 TRP A O 1
ATOM 866 N N . GLY A 1 114 ? 6.407 -11.063 -18.782 1.00 79.06 114 GLY A N 1
ATOM 867 C CA . GLY A 1 114 ? 7.246 -10.072 -19.452 1.00 79.06 114 GLY A CA 1
ATOM 868 C C . GLY A 1 114 ? 8.699 -10.533 -19.545 1.00 79.06 114 GLY A C 1
ATOM 869 O O . GLY A 1 114 ? 9.318 -10.421 -20.598 1.00 79.06 114 GLY A O 1
ATOM 870 N N . TRP A 1 115 ? 9.224 -11.148 -18.484 1.00 79.25 115 TRP A N 1
ATOM 871 C CA . TRP A 1 115 ? 10.567 -11.722 -18.509 1.00 79.25 115 TRP A CA 1
ATOM 872 C C . TRP A 1 115 ? 10.686 -12.939 -19.442 1.00 79.25 115 TRP A C 1
ATOM 874 O O . TRP A 1 115 ? 11.638 -13.035 -20.222 1.00 79.25 115 TRP A O 1
ATOM 884 N N . GLY A 1 116 ? 9.696 -13.836 -19.424 1.00 75.69 116 GLY A N 1
ATOM 885 C CA . GLY A 1 116 ? 9.643 -14.996 -20.318 1.00 75.69 116 GLY A CA 1
ATOM 886 C C . GLY A 1 116 ? 9.578 -14.614 -21.803 1.00 75.69 116 GLY A C 1
ATOM 887 O O . GLY A 1 116 ? 10.214 -15.265 -22.630 1.00 75.69 116 GLY A O 1
ATOM 888 N N . ALA A 1 117 ? 8.893 -13.518 -22.145 1.00 73.00 117 ALA A N 1
ATOM 889 C CA . ALA A 1 117 ? 8.819 -12.995 -23.513 1.00 73.00 117 ALA A CA 1
ATOM 890 C C . ALA A 1 117 ? 10.186 -12.538 -24.062 1.00 73.00 117 ALA A C 1
ATOM 892 O O . ALA A 1 117 ? 10.418 -12.593 -25.268 1.00 73.00 117 ALA A O 1
ATOM 893 N N . HIS A 1 118 ? 11.123 -12.166 -23.186 1.00 73.88 118 HIS A N 1
ATOM 894 C CA . HIS A 1 118 ? 12.510 -11.851 -23.538 1.00 73.88 118 HIS A CA 1
ATOM 895 C C . HIS A 1 118 ? 13.441 -13.076 -23.477 1.00 73.88 118 HIS A C 1
ATOM 897 O O . HIS A 1 118 ? 14.653 -12.924 -23.333 1.00 73.88 118 HIS A O 1
ATOM 903 N N . SER A 1 119 ? 12.897 -14.296 -23.593 1.00 75.62 119 SER A N 1
ATOM 904 C CA . SER A 1 119 ? 13.649 -15.564 -23.532 1.00 75.62 119 SER A CA 1
ATOM 905 C C . SER A 1 119 ? 14.446 -15.748 -22.235 1.00 75.62 119 SER A C 1
ATOM 907 O O . SER A 1 119 ? 15.503 -16.373 -22.246 1.00 75.62 119 SER A O 1
ATOM 909 N N . PHE A 1 120 ? 13.967 -15.171 -21.125 1.00 72.06 120 PHE A N 1
ATOM 910 C CA . PHE A 1 120 ? 14.710 -15.097 -19.861 1.00 72.06 120 PHE A CA 1
ATOM 911 C C . PHE A 1 120 ? 16.099 -14.450 -20.003 1.00 72.06 120 PHE A C 1
ATOM 913 O O . PHE A 1 120 ? 17.027 -14.767 -19.259 1.00 72.06 120 PHE A O 1
ATOM 920 N N . GLY A 1 121 ? 16.244 -13.537 -20.968 1.00 70.94 121 GLY A N 1
ATOM 921 C CA . GLY A 1 121 ? 17.451 -12.746 -21.172 1.00 70.94 121 GLY A CA 1
ATOM 922 C C . GLY A 1 121 ? 17.762 -11.805 -19.997 1.00 70.94 121 GLY A C 1
ATOM 923 O O . GLY A 1 121 ? 17.084 -11.841 -18.963 1.00 70.94 121 GLY A O 1
ATOM 924 N N . PRO A 1 122 ? 18.790 -10.947 -20.142 1.00 74.56 122 PRO A N 1
ATOM 925 C CA . PRO A 1 122 ? 19.204 -10.013 -19.100 1.00 74.56 122 PRO A CA 1
ATOM 926 C C . PRO A 1 122 ? 18.016 -9.179 -18.611 1.00 74.56 122 PRO A C 1
ATOM 928 O O . PRO A 1 122 ? 17.387 -8.459 -19.385 1.00 74.56 122 PRO A O 1
ATOM 931 N N . LEU A 1 123 ? 17.691 -9.322 -17.327 1.00 72.94 123 LEU A N 1
ATOM 932 C CA . LEU A 1 123 ? 16.533 -8.684 -16.719 1.00 72.94 123 LEU A CA 1
ATOM 933 C C . LEU A 1 123 ? 16.826 -7.194 -16.528 1.00 72.94 123 LEU A C 1
ATOM 935 O O . LEU A 1 123 ? 17.751 -6.860 -15.791 1.00 72.94 123 LEU A O 1
ATOM 939 N N . ASP A 1 124 ? 16.038 -6.312 -17.146 1.00 79.81 124 ASP A N 1
ATOM 940 C CA . ASP A 1 124 ? 16.054 -4.890 -16.798 1.00 79.81 124 ASP A CA 1
ATOM 941 C C . ASP A 1 124 ? 15.391 -4.730 -15.415 1.00 79.81 124 ASP A C 1
ATOM 943 O O . ASP A 1 124 ? 14.166 -4.920 -15.282 1.00 79.81 124 ASP A O 1
ATOM 947 N N . PRO A 1 125 ? 16.169 -4.419 -14.358 1.00 78.62 125 PRO A N 1
ATOM 948 C CA . PRO A 1 125 ? 15.632 -4.314 -13.012 1.00 78.62 125 PRO A CA 1
ATOM 949 C C . PRO A 1 125 ? 14.647 -3.156 -12.907 1.00 78.62 125 PRO A C 1
ATOM 951 O O . PRO A 1 125 ? 13.673 -3.260 -12.165 1.00 78.62 125 PRO A O 1
ATOM 954 N N . SER A 1 126 ? 14.856 -2.074 -13.665 1.00 80.94 126 SER A N 1
ATOM 955 C CA . SER A 1 126 ? 14.019 -0.887 -13.573 1.00 80.94 126 SER A CA 1
ATOM 956 C C . SER A 1 126 ? 12.601 -1.178 -14.053 1.00 80.94 126 SER A C 1
ATOM 958 O O . SER A 1 126 ? 11.644 -0.804 -13.379 1.00 80.94 126 SER A O 1
ATOM 960 N N . VAL A 1 127 ? 12.440 -1.914 -15.154 1.00 82.75 127 VAL A N 1
ATOM 961 C CA . VAL A 1 127 ? 11.114 -2.309 -15.663 1.00 82.75 127 VAL A CA 1
ATOM 962 C C . VAL A 1 127 ? 10.463 -3.355 -14.760 1.00 82.75 127 VAL A C 1
ATOM 964 O O . VAL A 1 127 ? 9.308 -3.206 -14.357 1.00 82.75 127 VAL A O 1
ATOM 967 N N . THR A 1 128 ? 11.210 -4.397 -14.395 1.00 87.44 128 THR A N 1
ATOM 968 C CA . THR A 1 128 ? 10.646 -5.540 -13.664 1.00 87.44 128 THR A CA 1
ATOM 969 C C . THR A 1 128 ? 10.200 -5.146 -12.260 1.00 87.44 128 THR A C 1
ATOM 971 O O . THR A 1 128 ? 9.095 -5.479 -11.829 1.00 87.44 128 THR A O 1
ATOM 974 N N . LEU A 1 129 ? 11.022 -4.378 -11.543 1.00 89.25 129 LEU A N 1
ATOM 975 C CA . LEU A 1 129 ? 10.714 -3.956 -10.180 1.00 89.25 129 LEU A CA 1
ATOM 976 C C . LEU A 1 129 ? 9.598 -2.908 -10.125 1.00 89.25 129 LEU A C 1
ATOM 978 O O . LEU A 1 129 ? 8.864 -2.865 -9.141 1.00 89.25 129 LEU A O 1
ATOM 982 N N . ARG A 1 130 ? 9.400 -2.107 -11.179 1.00 90.75 130 ARG A N 1
ATOM 983 C CA . ARG A 1 130 ? 8.259 -1.178 -11.273 1.00 90.75 130 ARG A CA 1
ATOM 984 C C . ARG A 1 130 ? 6.911 -1.891 -11.313 1.00 90.75 130 ARG A C 1
ATOM 986 O O . ARG A 1 130 ? 5.921 -1.307 -10.887 1.00 90.75 130 ARG A O 1
ATOM 993 N N . ILE A 1 131 ? 6.879 -3.140 -11.774 1.00 90.50 131 ILE A N 1
ATOM 994 C CA . ILE A 1 131 ? 5.690 -4.000 -11.723 1.00 90.50 131 ILE A CA 1
ATOM 995 C C . ILE A 1 131 ? 5.689 -4.811 -10.424 1.00 90.50 131 ILE A C 1
ATOM 997 O O . ILE A 1 131 ? 4.669 -4.890 -9.738 1.00 90.50 131 ILE A O 1
ATOM 1001 N N . ALA A 1 132 ? 6.834 -5.382 -10.043 1.00 92.00 132 ALA A N 1
ATOM 1002 C CA . ALA A 1 132 ? 6.928 -6.258 -8.882 1.00 92.00 132 ALA A CA 1
ATOM 1003 C C . ALA A 1 132 ? 6.654 -5.528 -7.558 1.00 92.00 132 ALA A C 1
ATOM 1005 O O . ALA A 1 132 ? 5.942 -6.068 -6.719 1.00 92.00 132 ALA A O 1
ATOM 1006 N N . ILE A 1 133 ? 7.154 -4.301 -7.369 1.00 93.88 133 ILE A N 1
ATOM 1007 C CA . ILE A 1 133 ? 6.983 -3.552 -6.113 1.00 93.88 133 ILE A CA 1
ATOM 1008 C C . ILE A 1 133 ? 5.498 -3.265 -5.829 1.00 93.88 133 ILE A C 1
ATOM 1010 O O . ILE A 1 133 ? 5.037 -3.651 -4.754 1.00 93.88 133 ILE A O 1
ATOM 1014 N N . PRO A 1 134 ? 4.707 -2.667 -6.747 1.00 93.56 134 PRO A N 1
ATOM 1015 C CA . PRO A 1 134 ? 3.271 -2.492 -6.528 1.00 93.56 134 PRO A CA 1
ATOM 1016 C C . PRO A 1 134 ? 2.522 -3.817 -6.366 1.00 93.56 134 PRO A C 1
ATOM 1018 O O . PRO A 1 134 ? 1.589 -3.890 -5.573 1.00 93.56 134 PRO A O 1
ATOM 1021 N N . SER A 1 135 ? 2.945 -4.868 -7.077 1.00 94.56 135 SER A N 1
ATOM 1022 C CA . SER A 1 135 ? 2.329 -6.198 -6.978 1.00 94.56 135 SER A CA 1
ATOM 1023 C C . SER A 1 135 ? 2.508 -6.798 -5.585 1.00 94.56 135 SER A C 1
ATOM 1025 O O . SER A 1 135 ? 1.540 -7.215 -4.955 1.00 94.56 135 SER A O 1
ATOM 1027 N N . VAL A 1 136 ? 3.738 -6.776 -5.064 1.00 95.50 136 VAL A N 1
ATOM 1028 C CA . VAL A 1 136 ? 4.057 -7.234 -3.706 1.00 95.50 136 VAL A CA 1
ATOM 1029 C C . VAL A 1 136 ? 3.354 -6.364 -2.668 1.00 95.50 136 VAL A C 1
ATOM 1031 O O . VAL A 1 136 ? 2.786 -6.896 -1.719 1.00 95.50 136 VAL A O 1
ATOM 1034 N N . LEU A 1 137 ? 3.324 -5.042 -2.861 1.00 95.88 137 LEU A N 1
ATOM 1035 C CA . LEU A 1 137 ? 2.599 -4.133 -1.974 1.00 95.88 137 LEU A CA 1
ATOM 1036 C C . LEU A 1 137 ? 1.104 -4.475 -1.909 1.00 95.88 137 LEU A C 1
ATOM 1038 O O . LEU A 1 137 ? 0.542 -4.521 -0.818 1.00 95.88 137 LEU A O 1
ATOM 1042 N N . ALA A 1 138 ? 0.474 -4.753 -3.055 1.00 95.44 138 ALA A N 1
ATOM 1043 C CA . ALA A 1 138 ? -0.930 -5.147 -3.136 1.00 95.44 138 ALA A CA 1
ATOM 1044 C C . ALA A 1 138 ? -1.191 -6.509 -2.475 1.00 95.44 138 ALA A C 1
ATOM 1046 O O . ALA A 1 138 ? -2.173 -6.645 -1.749 1.00 95.44 138 ALA A O 1
ATOM 1047 N N . LEU A 1 139 ? -0.298 -7.491 -2.656 1.00 96.25 139 LEU A N 1
ATOM 1048 C CA . LEU A 1 139 ? -0.380 -8.786 -1.969 1.00 96.25 139 LEU A CA 1
ATOM 1049 C C . LEU A 1 139 ? -0.313 -8.624 -0.448 1.00 96.25 139 LEU A C 1
ATOM 1051 O O . LEU A 1 139 ? -1.164 -9.152 0.266 1.00 96.25 139 LEU A O 1
ATOM 1055 N N . LEU A 1 140 ? 0.681 -7.878 0.042 1.00 96.31 140 LEU A N 1
ATOM 1056 C CA . LEU A 1 140 ? 0.900 -7.674 1.472 1.00 96.31 140 LEU A CA 1
ATOM 1057 C C . LEU A 1 140 ? -0.257 -6.891 2.094 1.00 96.31 140 LEU A C 1
ATOM 1059 O O . LEU A 1 140 ? -0.899 -7.393 3.015 1.00 96.31 140 LEU A O 1
ATOM 1063 N N . ALA A 1 141 ? -0.599 -5.726 1.541 1.00 94.00 141 ALA A N 1
ATOM 1064 C CA . ALA A 1 141 ? -1.709 -4.920 2.037 1.00 94.00 141 ALA A CA 1
ATOM 1065 C C . ALA A 1 141 ? -3.046 -5.671 1.940 1.00 94.00 141 ALA A C 1
ATOM 1067 O O . ALA A 1 141 ? -3.831 -5.651 2.884 1.00 94.00 141 ALA A O 1
ATOM 1068 N N . GLY A 1 142 ? -3.295 -6.388 0.839 1.00 92.94 142 GLY A N 1
ATOM 1069 C CA . GLY A 1 142 ? -4.489 -7.216 0.677 1.00 92.94 142 GLY A CA 1
ATOM 1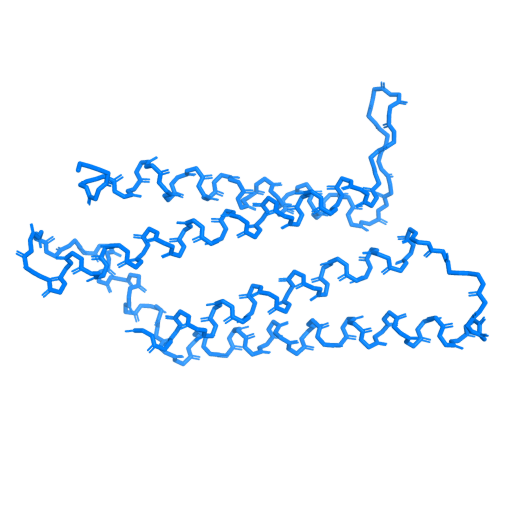070 C C . GLY A 1 142 ? -4.582 -8.313 1.737 1.00 92.94 142 GLY A C 1
ATOM 1071 O O . GLY A 1 142 ? -5.633 -8.477 2.353 1.00 92.94 142 GLY A O 1
ATOM 1072 N N . SER A 1 143 ? -3.476 -9.009 2.017 1.00 92.81 143 SER A N 1
ATOM 1073 C CA . SER A 1 143 ? -3.423 -10.027 3.073 1.00 92.81 143 SER A CA 1
ATOM 1074 C C . SER A 1 143 ? -3.690 -9.445 4.463 1.00 92.81 143 SER A C 1
ATOM 1076 O O . SER A 1 143 ? -4.480 -10.005 5.221 1.00 92.81 143 SER A O 1
ATOM 1078 N N . GLU A 1 144 ? -3.120 -8.280 4.776 1.00 91.88 144 GLU A N 1
ATOM 1079 C CA . GLU A 1 144 ? -3.354 -7.581 6.040 1.00 91.88 144 GLU A CA 1
ATOM 1080 C C . GLU A 1 144 ? -4.815 -7.128 6.184 1.00 91.88 144 GLU A C 1
ATOM 1082 O O . GLU A 1 144 ? -5.391 -7.279 7.261 1.00 91.88 144 GLU A O 1
ATOM 1087 N N . VAL A 1 145 ? -5.448 -6.648 5.105 1.00 90.25 145 VAL A N 1
ATOM 1088 C CA . VAL A 1 145 ? -6.880 -6.302 5.089 1.00 90.25 145 VAL A CA 1
ATOM 1089 C C . VAL A 1 145 ? -7.745 -7.533 5.371 1.00 90.25 145 VAL A C 1
ATOM 1091 O O . VAL A 1 145 ? -8.630 -7.458 6.224 1.00 90.25 145 VAL A O 1
ATOM 1094 N N . VAL A 1 146 ? -7.490 -8.666 4.701 1.00 89.50 146 VAL A N 1
ATOM 1095 C CA . VAL A 1 146 ? -8.247 -9.911 4.935 1.00 89.50 146 VAL A CA 1
ATOM 1096 C C . VAL A 1 146 ? -8.093 -10.367 6.385 1.00 89.50 146 VAL A C 1
ATOM 1098 O O . VAL A 1 146 ? -9.090 -10.660 7.039 1.00 89.50 146 VAL A O 1
ATOM 1101 N N . LEU A 1 147 ? -6.864 -10.380 6.912 1.00 87.00 147 LEU A N 1
ATOM 1102 C CA . LEU A 1 147 ? -6.594 -10.788 8.292 1.00 87.00 147 LEU A CA 1
ATOM 1103 C C . LEU A 1 147 ? -7.274 -9.867 9.310 1.00 87.00 147 LEU A C 1
ATOM 1105 O O . LEU A 1 147 ? -7.853 -10.350 10.278 1.00 87.00 147 LEU A O 1
ATOM 1109 N N . CYS A 1 148 ? -7.248 -8.552 9.082 1.00 82.88 148 CYS A N 1
ATOM 1110 C CA . CYS A 1 148 ? -7.926 -7.593 9.954 1.00 82.88 148 CYS A CA 1
ATOM 1111 C C . CYS A 1 148 ? -9.446 -7.716 9.898 1.00 82.88 148 CYS A C 1
ATOM 1113 O O . CYS A 1 148 ? -10.114 -7.412 10.878 1.00 82.88 148 CYS A O 1
ATOM 1115 N N . SER A 1 149 ? -9.987 -8.154 8.762 1.00 81.00 149 SER A N 1
ATOM 1116 C CA . SER A 1 149 ? -11.417 -8.366 8.590 1.00 81.00 149 SER A CA 1
ATOM 1117 C C . SER A 1 149 ? -11.945 -9.578 9.360 1.00 81.00 149 SER A C 1
ATOM 1119 O O . SER A 1 149 ? -13.153 -9.680 9.517 1.00 81.00 149 SER A O 1
ATOM 1121 N N . LEU A 1 150 ? -11.084 -10.499 9.809 1.00 69.38 150 LEU A N 1
ATOM 1122 C CA . LEU A 1 150 ? -11.464 -11.693 10.579 1.00 69.38 150 LEU A CA 1
ATOM 1123 C C . LEU A 1 150 ? -11.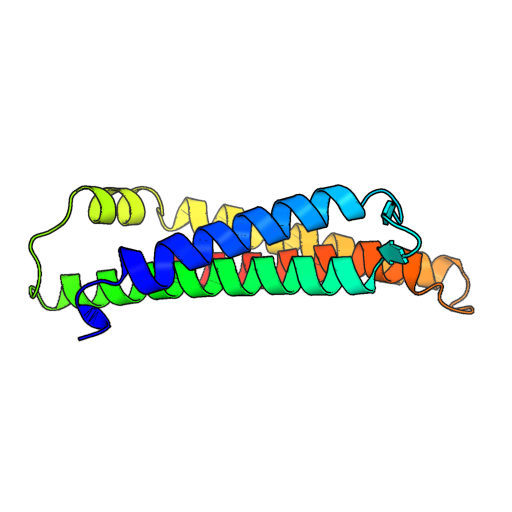527 -11.456 12.104 1.00 69.38 150 LEU A C 1
ATOM 1125 O O . LEU A 1 150 ? -11.830 -12.394 12.842 1.00 69.38 150 LEU A O 1
ATOM 1129 N N . LEU A 1 151 ? -11.206 -10.244 12.571 1.00 65.31 151 LEU A N 1
ATOM 1130 C CA . LEU A 1 151 ? -11.150 -9.841 13.987 1.00 65.31 151 LEU A CA 1
ATOM 1131 C C . LEU A 1 151 ? -12.448 -9.174 14.451 1.00 65.31 151 LEU A C 1
ATOM 1133 O O . LEU A 1 151 ? -12.820 -9.413 15.622 1.00 65.31 151 LEU A O 1
#

Radius of gyration: 18.67 Å; chains: 1; bounding box: 40×34×54 Å

Secondary structure (DSSP, 8-state):
-GGG-HIIIIIHHHHHHHHHHHHHHHHHSSS-EEETTEEE-HHHHHHHHHHHHHHHHHHHHHHHHHHHHHHTT-S---HHHHHHHHHS-HHHHHHHHHHHHHHHHHHHHHHHHHHHHTTT-S--HHHHHHHHHHHHHHHHHHHHHHHHHT-